Protein AF-A0A2M7GL81-F1 (afdb_monomer_lite)

Structure (mmCIF, N/CA/C/O backbone):
data_AF-A0A2M7GL81-F1
#
_entry.id   AF-A0A2M7GL81-F1
#
loop_
_atom_site.group_PDB
_atom_site.id
_atom_site.type_symbol
_atom_site.label_atom_id
_atom_site.label_alt_id
_atom_site.label_comp_id
_atom_site.label_asym_id
_atom_site.label_entity_id
_atom_site.label_seq_id
_atom_site.pdbx_PDB_ins_code
_atom_site.Cartn_x
_atom_site.Cartn_y
_atom_site.Cartn_z
_atom_site.occupancy
_atom_site.B_iso_or_equiv
_atom_site.auth_seq_id
_atom_site.auth_comp_id
_atom_site.auth_asym_id
_atom_site.auth_atom_id
_atom_site.pdbx_PDB_model_num
ATOM 1 N N . MET A 1 1 ? -17.594 -9.054 18.255 1.00 77.25 1 MET A N 1
ATOM 2 C CA . MET A 1 1 ? -18.111 -9.361 16.899 1.00 77.25 1 MET A CA 1
ATOM 3 C C . MET A 1 1 ? -18.209 -8.121 16.020 1.00 77.25 1 MET A C 1
ATOM 5 O O . MET A 1 1 ? -17.493 -8.084 15.032 1.00 77.25 1 MET A O 1
ATOM 9 N N . ALA A 1 2 ? -18.974 -7.084 16.393 1.00 87.62 2 ALA A N 1
ATOM 10 C CA . ALA A 1 2 ? -19.164 -5.883 15.560 1.00 87.62 2 ALA A CA 1
ATOM 11 C C . ALA A 1 2 ? -17.856 -5.232 15.055 1.00 87.62 2 ALA A C 1
ATOM 13 O O . ALA A 1 2 ? -17.741 -4.951 13.871 1.00 87.62 2 ALA A O 1
ATOM 14 N N . PHE A 1 3 ? -16.841 -5.076 15.915 1.00 89.44 3 PHE A N 1
ATOM 15 C CA . PHE A 1 3 ? -15.524 -4.543 15.526 1.00 89.44 3 PHE A CA 1
ATOM 16 C C . PHE A 1 3 ? -14.874 -5.308 14.359 1.00 89.44 3 PHE A C 1
ATOM 18 O O . PHE A 1 3 ? -14.441 -4.704 13.381 1.00 89.44 3 PHE A O 1
ATOM 25 N N . PHE A 1 4 ? -14.830 -6.639 14.449 1.00 90.50 4 PHE A N 1
ATOM 26 C CA . PHE A 1 4 ? -14.179 -7.472 13.440 1.00 90.50 4 PHE A CA 1
ATOM 27 C C . PHE A 1 4 ? -14.995 -7.526 12.147 1.00 90.50 4 PHE A C 1
ATOM 29 O O . PHE A 1 4 ? -14.434 -7.442 11.060 1.00 90.50 4 PHE A O 1
ATOM 36 N N . THR A 1 5 ? -16.325 -7.578 12.257 1.00 92.88 5 THR A N 1
ATOM 37 C CA . THR A 1 5 ? -17.221 -7.468 11.099 1.00 92.88 5 THR A CA 1
ATOM 38 C C . THR A 1 5 ? -17.004 -6.152 10.350 1.00 92.88 5 THR A C 1
ATOM 40 O O . THR A 1 5 ? -16.918 -6.166 9.125 1.00 92.88 5 THR A O 1
ATOM 43 N N . SER A 1 6 ? -16.839 -5.033 11.062 1.00 93.69 6 SER A N 1
ATOM 44 C CA . SER A 1 6 ? -16.532 -3.741 10.440 1.00 93.69 6 SER A CA 1
ATOM 45 C C . SER A 1 6 ? -15.162 -3.725 9.762 1.00 93.69 6 SER A C 1
ATOM 47 O O . SER A 1 6 ? -15.053 -3.190 8.664 1.00 93.69 6 SER A O 1
ATOM 49 N N . LEU A 1 7 ? -14.132 -4.338 10.362 1.00 94.38 7 LEU A N 1
ATOM 50 C CA . LEU A 1 7 ? -12.821 -4.483 9.713 1.00 94.38 7 LEU A CA 1
ATOM 51 C C . LEU A 1 7 ? -12.921 -5.274 8.403 1.00 94.38 7 LEU A C 1
ATOM 53 O O . LEU A 1 7 ? -12.389 -4.836 7.389 1.00 94.38 7 LEU A O 1
ATOM 57 N N . VAL A 1 8 ? -13.638 -6.401 8.405 1.00 95.94 8 VAL A N 1
ATOM 58 C CA . VAL A 1 8 ? -13.858 -7.208 7.194 1.00 95.94 8 VAL A CA 1
ATOM 59 C C . VAL A 1 8 ? -14.608 -6.416 6.127 1.00 95.94 8 VAL A C 1
ATOM 61 O O . VAL A 1 8 ? -14.204 -6.419 4.969 1.00 95.94 8 VAL A O 1
ATOM 64 N N . LEU A 1 9 ? -15.669 -5.702 6.504 1.00 96.12 9 LEU A N 1
ATOM 65 C CA . LEU A 1 9 ? -16.453 -4.911 5.560 1.00 96.12 9 LEU A CA 1
ATOM 66 C C . LEU A 1 9 ? -15.619 -3.791 4.926 1.00 96.12 9 LEU A C 1
ATOM 68 O O . LEU A 1 9 ? -15.672 -3.602 3.713 1.00 96.12 9 LEU A O 1
ATOM 72 N N . LEU A 1 10 ? -14.809 -3.089 5.719 1.00 95.62 10 LEU A N 1
ATOM 73 C CA . LEU A 1 10 ? -13.895 -2.074 5.200 1.00 95.62 10 LEU A CA 1
ATOM 74 C C . LEU A 1 10 ? -12.829 -2.681 4.274 1.00 95.62 10 LEU A C 1
ATOM 76 O O . LEU A 1 10 ? -12.556 -2.103 3.225 1.00 95.62 10 LEU A O 1
ATOM 80 N N . ALA A 1 11 ? -12.295 -3.863 4.601 1.00 96.12 11 ALA A N 1
ATOM 81 C CA . ALA A 1 11 ? -11.347 -4.571 3.741 1.00 96.12 11 ALA A CA 1
ATOM 82 C C . ALA A 1 11 ? -11.958 -4.942 2.386 1.00 96.12 11 ALA A C 1
ATOM 84 O O . ALA A 1 11 ? -11.320 -4.775 1.351 1.00 96.12 11 ALA A O 1
ATOM 85 N N . VAL A 1 12 ? -13.215 -5.390 2.370 1.00 96.31 12 VAL A N 1
ATOM 86 C CA . VAL A 1 12 ? -13.938 -5.690 1.125 1.00 96.31 12 VAL A CA 1
ATOM 87 C C . VAL A 1 12 ? -14.166 -4.423 0.297 1.00 96.31 12 VAL A C 1
ATOM 89 O O . VAL A 1 12 ? -13.967 -4.445 -0.917 1.00 96.31 12 VAL A O 1
ATOM 92 N N . LEU A 1 13 ? -14.539 -3.308 0.933 1.00 94.31 13 LEU A N 1
ATOM 93 C CA . LEU A 1 13 ? -14.707 -2.028 0.238 1.00 94.31 13 LEU A CA 1
ATOM 94 C C . LEU A 1 13 ? -13.387 -1.518 -0.354 1.00 94.31 13 LEU A C 1
ATOM 96 O O . LEU A 1 13 ? -13.370 -1.028 -1.483 1.00 94.31 13 LEU A O 1
ATOM 100 N N . ASP A 1 14 ? -12.280 -1.656 0.373 1.00 93.31 14 ASP A N 1
ATOM 101 C CA . ASP A 1 14 ? -10.962 -1.259 -0.123 1.00 93.31 14 ASP A CA 1
ATOM 102 C C . ASP A 1 14 ? -10.448 -2.196 -1.229 1.00 93.31 14 ASP A C 1
ATOM 104 O O . ASP A 1 14 ? -9.819 -1.738 -2.183 1.00 93.31 14 ASP A O 1
ATOM 108 N N . ALA A 1 15 ? -10.779 -3.490 -1.167 1.00 93.56 15 ALA A N 1
ATOM 109 C CA . ALA A 1 15 ? -10.490 -4.442 -2.239 1.00 93.56 15 ALA A CA 1
ATOM 110 C C . ALA A 1 15 ? -11.257 -4.078 -3.516 1.00 93.56 15 ALA A C 1
ATOM 112 O O . ALA A 1 15 ? -10.670 -4.044 -4.594 1.00 93.56 15 ALA A O 1
ATOM 113 N N . ALA A 1 16 ? -12.547 -3.740 -3.397 1.00 92.25 16 ALA A N 1
ATOM 114 C CA . ALA A 1 16 ? -13.355 -3.279 -4.523 1.00 92.25 16 ALA A CA 1
ATOM 115 C C . ALA A 1 16 ? -12.776 -1.992 -5.127 1.00 92.25 16 ALA A C 1
ATOM 117 O O . ALA A 1 16 ? -12.557 -1.914 -6.332 1.00 92.25 16 ALA A O 1
ATOM 118 N N . LYS A 1 17 ? -12.439 -1.005 -4.289 1.00 89.00 17 LYS A N 1
ATOM 119 C CA . LYS A 1 17 ? -11.742 0.222 -4.706 1.00 89.00 17 LYS A CA 1
ATOM 120 C C . LYS A 1 17 ? -10.440 -0.085 -5.458 1.00 89.00 17 LYS A C 1
ATOM 122 O O . LYS A 1 17 ? -10.190 0.501 -6.507 1.00 89.00 17 LYS A O 1
ATOM 127 N N . THR A 1 18 ? -9.625 -1.002 -4.941 1.00 88.88 18 THR A N 1
ATOM 128 C CA . THR A 1 18 ? -8.354 -1.413 -5.561 1.00 88.88 18 THR A CA 1
ATOM 129 C C . THR A 1 18 ? -8.583 -2.103 -6.905 1.00 88.88 18 THR A C 1
ATOM 131 O O . THR A 1 18 ? -7.879 -1.810 -7.866 1.00 88.88 18 THR A O 1
ATOM 134 N N . TRP A 1 19 ? -9.613 -2.947 -7.004 1.00 87.69 19 TRP A N 1
ATOM 135 C CA . TRP A 1 19 ? -10.025 -3.597 -8.249 1.00 87.69 19 TRP A CA 1
ATOM 136 C C . TRP A 1 19 ? -10.455 -2.594 -9.330 1.00 87.69 19 TRP A C 1
ATOM 138 O O . TRP A 1 19 ? -10.137 -2.782 -10.497 1.00 87.69 19 TRP A O 1
ATOM 148 N N . TYR A 1 20 ? -11.125 -1.502 -8.949 1.00 86.50 20 TYR A N 1
ATOM 149 C CA . TYR A 1 20 ? -11.518 -0.418 -9.862 1.00 86.50 20 TYR A CA 1
ATOM 150 C C . TYR A 1 20 ? -10.384 0.566 -10.202 1.00 86.50 20 TYR A C 1
ATOM 152 O O . TYR A 1 20 ? -10.653 1.646 -10.722 1.00 86.50 20 TYR A O 1
ATOM 160 N N . GLY A 1 21 ? -9.128 0.254 -9.867 1.00 80.44 21 GLY A N 1
ATOM 161 C CA . GLY A 1 21 ? -7.999 1.139 -10.161 1.00 80.44 21 GLY A CA 1
ATOM 162 C C . GLY A 1 21 ? -7.964 2.410 -9.300 1.00 80.44 21 GLY A C 1
ATOM 163 O O . GLY A 1 21 ? -7.170 3.312 -9.549 1.00 80.44 21 GLY A O 1
ATOM 164 N N . LEU A 1 22 ? -8.758 2.489 -8.230 1.00 82.56 22 LEU A N 1
ATOM 165 C CA . LEU A 1 22 ? -8.811 3.645 -7.326 1.00 82.56 22 LEU A CA 1
ATOM 166 C C . LEU A 1 22 ? -7.821 3.521 -6.153 1.00 82.56 22 LEU A C 1
ATOM 168 O O . LEU A 1 22 ? -8.047 4.044 -5.059 1.00 82.56 22 LEU A O 1
ATOM 172 N N . SER A 1 23 ? -6.722 2.787 -6.338 1.00 80.44 23 SER A N 1
ATOM 173 C CA . SER A 1 23 ? -5.638 2.728 -5.355 1.00 80.44 23 SER A CA 1
ATOM 174 C C . SER A 1 23 ? -4.744 3.974 -5.434 1.00 80.44 23 SER A C 1
ATOM 176 O O . SER A 1 23 ? -4.842 4.772 -6.365 1.00 80.44 23 SER A O 1
ATOM 178 N N . LEU A 1 24 ? -3.845 4.139 -4.459 1.00 71.50 24 LEU A N 1
ATOM 179 C CA . LEU A 1 24 ? -2.880 5.246 -4.449 1.00 71.50 24 LEU A CA 1
ATOM 180 C C . LEU A 1 24 ? -1.858 5.190 -5.600 1.00 71.50 24 LEU A C 1
ATOM 182 O O . LEU A 1 24 ? -1.238 6.206 -5.886 1.00 71.50 24 LEU A O 1
ATOM 186 N N . VAL A 1 25 ? -1.665 4.026 -6.231 1.00 70.25 25 VAL A N 1
ATOM 187 C CA . VAL A 1 25 ? -0.614 3.798 -7.248 1.00 70.25 25 VAL A CA 1
ATOM 188 C C . VAL A 1 25 ? -1.201 3.605 -8.639 1.00 70.25 25 VAL A C 1
ATOM 190 O O . VAL A 1 25 ? -0.557 3.914 -9.631 1.00 70.25 25 VAL A O 1
ATOM 193 N N . SER A 1 26 ? -2.436 3.118 -8.725 1.00 62.69 26 SER A N 1
ATOM 194 C CA . SER A 1 26 ? -3.067 2.705 -9.979 1.00 62.69 26 SER A CA 1
ATOM 195 C C . SER A 1 26 ? -3.910 3.795 -10.635 1.00 62.69 26 SER A C 1
ATOM 197 O O . SER A 1 26 ? -4.887 3.449 -11.286 1.00 62.69 26 SER A O 1
ATOM 199 N N . SER A 1 27 ? -3.630 5.089 -10.433 1.00 58.22 27 SER A N 1
ATOM 200 C CA . SER A 1 27 ? -4.523 6.147 -10.927 1.00 58.22 27 SER A CA 1
ATOM 201 C C . SER A 1 27 ? -4.513 6.232 -12.461 1.00 58.22 27 SER A C 1
ATOM 203 O O . SER A 1 27 ? -3.847 7.089 -13.037 1.00 58.22 27 SER A O 1
ATOM 205 N N . GLU A 1 28 ? -5.306 5.381 -13.112 1.00 53.91 28 GLU A N 1
ATOM 206 C CA . GLU A 1 28 ? -5.521 5.305 -14.564 1.00 53.91 28 GLU A CA 1
ATOM 207 C C . GLU A 1 28 ? -6.120 6.593 -15.168 1.00 53.91 28 GLU A C 1
ATOM 209 O O . GLU A 1 28 ? -6.312 6.676 -16.374 1.00 53.91 28 GLU A O 1
ATOM 214 N N . GLY A 1 29 ? -6.413 7.625 -14.367 1.00 49.59 29 GLY A N 1
ATOM 215 C CA . GLY A 1 29 ? -7.146 8.810 -14.823 1.00 49.59 29 GLY A CA 1
ATOM 216 C C . GLY A 1 29 ? -6.379 10.132 -14.878 1.00 49.59 29 GLY A C 1
ATOM 217 O O . GLY A 1 29 ? -6.881 11.066 -15.495 1.00 49.59 29 GLY A O 1
ATOM 218 N N . GLY A 1 30 ? -5.210 10.261 -14.238 1.00 53.09 30 GLY A N 1
ATOM 219 C CA . GLY A 1 30 ? -4.557 11.567 -14.050 1.00 53.09 30 GLY A CA 1
ATOM 220 C C . GLY A 1 30 ? -5.421 12.6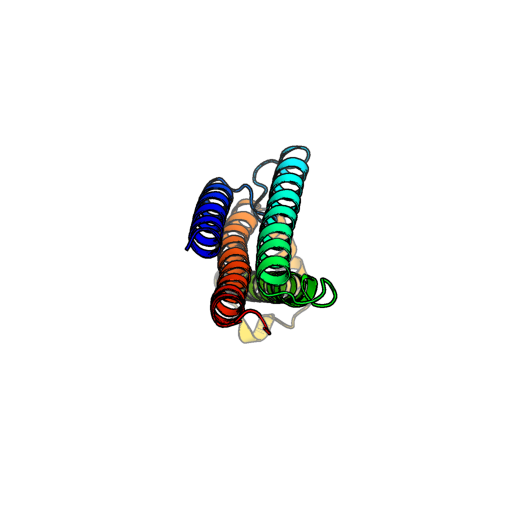04 -13.293 1.00 53.09 30 GLY A C 1
ATOM 221 O O . GLY A 1 30 ? -6.644 12.506 -13.191 1.00 53.09 30 GLY A O 1
ATOM 222 N N . GLY A 1 31 ? -4.785 13.615 -12.692 1.00 62.62 31 GLY A N 1
ATOM 223 C CA . GLY A 1 31 ? -5.470 14.763 -12.072 1.00 62.62 31 GLY A CA 1
ATOM 224 C C . GLY A 1 31 ? -6.553 14.412 -11.033 1.00 62.62 31 GLY A C 1
ATOM 225 O O . GLY A 1 31 ? -6.249 14.020 -9.906 1.00 62.62 31 GLY A O 1
ATOM 226 N N . SER A 1 32 ? -7.830 14.585 -11.401 1.00 61.72 32 SER A N 1
ATOM 227 C CA . SER A 1 32 ? -9.008 14.471 -10.519 1.00 61.72 32 SER A CA 1
ATOM 228 C C . SER A 1 32 ? -9.190 13.088 -9.887 1.00 61.72 32 SER A C 1
ATOM 230 O O . SER A 1 32 ? -9.568 12.999 -8.717 1.00 61.72 32 SER A O 1
ATOM 232 N N . PHE A 1 33 ? -8.866 12.013 -10.609 1.00 67.12 33 PHE A N 1
ATOM 233 C CA . PHE A 1 33 ? -8.961 10.648 -10.081 1.00 67.12 33 PHE A CA 1
ATOM 234 C C . PHE A 1 33 ? -7.935 10.373 -8.978 1.00 67.12 33 PHE A C 1
ATOM 236 O O . PHE A 1 33 ? -8.244 9.663 -8.023 1.00 67.12 33 PHE A O 1
ATOM 243 N N . GLY A 1 34 ? -6.756 11.002 -9.038 1.00 73.00 34 GLY A N 1
ATOM 244 C CA . GLY A 1 34 ? -5.748 10.901 -7.980 1.00 73.00 34 GLY A CA 1
ATOM 245 C C . GLY A 1 34 ? -6.242 11.473 -6.647 1.00 73.00 34 GLY A C 1
ATOM 246 O O . GLY A 1 34 ? -6.058 10.856 -5.596 1.00 73.00 34 GLY A O 1
ATOM 247 N N . TYR A 1 35 ? -6.950 12.609 -6.683 1.00 77.88 35 TYR A N 1
ATOM 248 C CA . TYR A 1 35 ? -7.542 13.206 -5.481 1.00 77.88 35 TYR A CA 1
ATOM 249 C C . TYR A 1 35 ? -8.667 12.351 -4.892 1.00 77.88 35 TYR A C 1
ATOM 251 O O . TYR A 1 35 ? -8.775 12.251 -3.670 1.00 77.88 35 TYR A O 1
ATOM 259 N N . ILE A 1 36 ? -9.474 11.700 -5.738 1.00 83.50 36 ILE A N 1
ATOM 260 C CA . ILE A 1 36 ? -10.521 10.774 -5.285 1.00 83.50 36 ILE A CA 1
ATOM 261 C C . ILE A 1 36 ? -9.889 9.555 -4.604 1.00 83.50 36 ILE A C 1
ATOM 263 O O . ILE A 1 36 ? -10.267 9.231 -3.478 1.00 83.50 36 ILE A O 1
ATOM 267 N N . SER A 1 37 ? -8.892 8.919 -5.227 1.00 83.00 37 SER A N 1
ATOM 268 C CA . SER A 1 37 ? -8.179 7.774 -4.642 1.00 83.00 37 SER A CA 1
ATOM 269 C C . SER A 1 37 ? -7.537 8.122 -3.298 1.00 83.00 37 SER A C 1
ATOM 271 O O . SER A 1 37 ? -7.677 7.369 -2.330 1.00 83.00 37 SER A O 1
ATOM 273 N N . MET A 1 38 ? -6.892 9.291 -3.207 1.00 84.62 38 MET A N 1
ATOM 274 C CA . MET A 1 38 ? -6.312 9.796 -1.961 1.00 84.62 38 MET A CA 1
ATOM 275 C C . MET A 1 38 ? -7.387 10.055 -0.900 1.00 84.62 38 MET A C 1
ATOM 277 O O . MET A 1 38 ? -7.241 9.627 0.242 1.00 84.62 38 MET A O 1
ATOM 281 N N . GLY A 1 39 ? -8.493 10.707 -1.269 1.00 88.31 39 GLY A N 1
ATOM 282 C CA . GLY A 1 39 ? -9.608 10.970 -0.360 1.00 88.31 39 GLY A CA 1
ATOM 283 C C . GLY A 1 39 ? -10.218 9.684 0.198 1.00 88.31 39 GLY A C 1
ATOM 284 O O . GLY A 1 39 ? -10.402 9.564 1.409 1.00 88.31 39 GLY A O 1
ATOM 285 N N . LEU A 1 40 ? -10.461 8.687 -0.658 1.00 88.56 40 LEU A N 1
ATOM 286 C CA . LEU A 1 40 ? -10.966 7.378 -0.240 1.00 88.56 40 LEU A CA 1
ATOM 287 C C . LEU A 1 40 ? -9.976 6.640 0.668 1.00 88.56 40 LEU A C 1
ATOM 289 O O . LEU A 1 40 ? -10.392 6.004 1.634 1.00 88.56 40 LEU A O 1
ATOM 293 N N . PHE A 1 41 ? -8.674 6.738 0.391 1.00 89.19 41 PHE A N 1
ATOM 294 C CA . PHE A 1 41 ? -7.642 6.168 1.253 1.00 89.19 41 PHE A CA 1
ATOM 295 C C . PHE A 1 41 ? -7.613 6.836 2.633 1.00 89.19 41 PHE A C 1
ATOM 297 O O . PHE A 1 41 ? -7.636 6.146 3.650 1.00 89.19 41 PHE A O 1
ATOM 304 N N . VAL A 1 42 ? -7.637 8.170 2.693 1.00 91.62 42 VAL A N 1
ATOM 305 C CA . VAL A 1 42 ? -7.691 8.913 3.961 1.00 91.62 42 VAL A CA 1
ATOM 306 C C . VAL A 1 42 ? -8.944 8.540 4.752 1.00 91.62 42 VAL A C 1
ATOM 308 O O . VAL A 1 42 ? -8.851 8.264 5.947 1.00 91.62 42 VAL A O 1
ATOM 311 N N . LEU A 1 43 ? -10.105 8.459 4.095 1.00 92.88 43 LEU A N 1
ATOM 312 C CA . LEU A 1 43 ? -11.343 8.007 4.731 1.00 92.88 43 LEU A CA 1
ATOM 313 C C . LEU A 1 43 ? -11.205 6.588 5.292 1.00 92.88 43 LEU A C 1
ATOM 315 O O . LEU A 1 43 ? -11.598 6.352 6.433 1.00 92.88 43 LEU A O 1
ATOM 319 N N . MET A 1 44 ? -10.602 5.664 4.539 1.00 93.31 44 MET A N 1
ATOM 320 C CA . MET A 1 44 ? -10.348 4.296 4.998 1.00 93.31 44 MET A CA 1
ATOM 321 C C . MET A 1 44 ? -9.500 4.279 6.275 1.00 93.31 44 MET A C 1
ATOM 323 O O . MET A 1 44 ? -9.873 3.656 7.270 1.00 93.31 44 MET A O 1
ATOM 327 N N . VAL A 1 45 ? -8.396 5.027 6.280 1.00 93.44 45 VAL A N 1
ATOM 328 C CA . VAL A 1 45 ? -7.499 5.155 7.436 1.00 93.44 45 VAL A CA 1
ATOM 329 C C . VAL A 1 45 ? -8.230 5.744 8.643 1.00 93.44 45 VAL A C 1
ATOM 331 O O . VAL A 1 45 ? -8.058 5.257 9.764 1.00 93.44 45 VAL A O 1
ATOM 334 N N . LEU A 1 46 ? -9.083 6.752 8.437 1.00 94.25 46 LEU A N 1
ATOM 335 C CA . LEU A 1 46 ? -9.899 7.344 9.500 1.00 94.25 46 LEU A CA 1
ATOM 336 C C . LEU A 1 46 ? -10.900 6.338 10.079 1.00 94.25 46 LEU A C 1
ATOM 338 O O . LEU A 1 46 ? -10.993 6.209 11.299 1.00 94.25 46 LEU A O 1
ATOM 342 N N . PHE A 1 47 ? -11.611 5.583 9.237 1.00 94.75 47 PHE A N 1
ATOM 343 C CA . PHE A 1 47 ? -12.557 4.569 9.709 1.00 94.75 47 PHE A CA 1
ATOM 344 C C . PHE A 1 47 ? -11.862 3.456 10.495 1.00 94.75 47 PHE A C 1
ATOM 346 O O . PHE A 1 47 ? -12.314 3.109 11.587 1.00 94.75 47 PHE A O 1
ATOM 353 N N . VAL A 1 48 ? -10.733 2.945 9.999 1.00 94.19 48 VAL A N 1
ATOM 354 C CA . VAL A 1 48 ? -9.920 1.955 10.720 1.00 94.19 48 VAL A CA 1
ATOM 355 C C . VAL A 1 48 ? -9.435 2.522 12.059 1.00 94.19 48 VAL A C 1
ATOM 357 O O . VAL A 1 48 ? -9.555 1.859 13.090 1.00 94.19 48 VAL A O 1
ATOM 360 N N . SER A 1 49 ? -8.981 3.778 12.079 1.00 93.19 49 SER A N 1
ATOM 361 C CA . SER A 1 49 ? -8.584 4.469 13.312 1.00 93.19 49 SER A CA 1
ATOM 362 C C . SER A 1 49 ? -9.728 4.529 14.324 1.00 93.19 49 SER A C 1
ATOM 364 O O . SER A 1 49 ? -9.539 4.174 15.488 1.00 93.19 49 SER A O 1
ATOM 366 N N . PHE A 1 50 ? -10.933 4.914 13.893 1.00 93.00 50 PHE A N 1
ATOM 367 C CA . PHE A 1 50 ? -12.105 4.956 14.768 1.00 93.00 50 PHE A CA 1
ATOM 368 C C . PHE A 1 50 ? -12.501 3.579 15.294 1.00 93.00 50 PHE A C 1
ATOM 370 O O . PHE A 1 50 ? -12.884 3.473 16.460 1.00 93.00 50 PHE A O 1
ATOM 377 N N . LEU A 1 51 ? -12.365 2.515 14.498 1.00 92.50 51 LEU A N 1
ATOM 378 C CA . LEU A 1 51 ? -12.602 1.154 14.980 1.00 92.50 51 LEU A CA 1
ATOM 379 C C . LEU A 1 51 ? -11.646 0.787 16.121 1.00 92.50 51 LEU A C 1
ATOM 381 O O . LEU A 1 51 ? -12.102 0.299 17.158 1.00 92.50 51 LEU A O 1
ATOM 385 N N . PHE A 1 52 ? -10.347 1.063 15.975 1.00 92.31 52 PHE A N 1
ATOM 386 C CA . PHE A 1 52 ? -9.367 0.799 17.033 1.00 92.31 52 PHE A CA 1
ATOM 387 C C . PHE A 1 52 ? -9.584 1.678 18.273 1.00 92.31 52 PHE A C 1
ATOM 389 O O . PHE A 1 52 ? -9.498 1.174 19.395 1.00 92.31 52 PHE A O 1
ATOM 396 N N . ILE A 1 53 ? -9.929 2.960 18.100 1.00 91.31 53 ILE A N 1
ATOM 397 C CA . ILE A 1 53 ? -10.280 3.857 19.216 1.00 91.31 53 ILE A CA 1
ATOM 398 C C . ILE A 1 53 ? -11.482 3.308 19.986 1.00 91.31 53 ILE A C 1
ATOM 400 O O . ILE A 1 53 ? -11.423 3.179 21.209 1.00 91.31 53 ILE A O 1
ATOM 404 N N . ASN A 1 54 ? -12.562 2.970 19.279 1.00 90.38 54 ASN A N 1
ATOM 405 C CA . ASN A 1 54 ? -13.790 2.482 19.898 1.00 90.38 54 ASN A CA 1
ATOM 406 C C . ASN A 1 54 ? -13.544 1.173 20.647 1.00 90.38 54 ASN A C 1
ATOM 408 O O . ASN A 1 54 ? -14.005 1.018 21.776 1.00 90.38 54 ASN A O 1
ATOM 412 N N . ARG A 1 55 ? -12.753 0.264 20.067 1.00 89.81 55 ARG A N 1
ATOM 413 C CA . ARG A 1 55 ? -12.407 -1.001 20.716 1.00 89.81 55 ARG A CA 1
ATOM 414 C C . ARG A 1 55 ? -11.570 -0.809 21.983 1.00 89.81 55 ARG A C 1
ATOM 416 O O . ARG A 1 55 ? -11.819 -1.507 22.965 1.00 89.81 55 ARG A O 1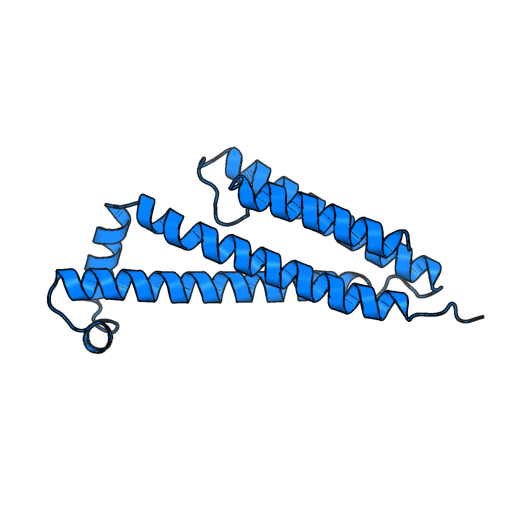
ATOM 423 N N . ARG A 1 56 ? -10.611 0.124 21.978 1.00 88.50 56 ARG A N 1
ATOM 424 C CA . ARG A 1 56 ? -9.815 0.479 23.169 1.00 88.50 56 ARG A CA 1
ATOM 425 C C . ARG A 1 56 ? -10.663 1.094 24.266 1.00 88.50 56 ARG A C 1
ATOM 427 O O . ARG A 1 56 ? -10.545 0.698 25.418 1.00 88.50 56 ARG A O 1
ATOM 434 N N . ARG A 1 57 ? -11.541 2.027 23.895 1.00 87.44 57 ARG A N 1
ATOM 435 C CA . ARG A 1 57 ? -12.468 2.659 24.835 1.00 87.44 57 ARG A CA 1
ATOM 436 C C . ARG A 1 57 ? -13.378 1.625 25.500 1.00 87.44 57 ARG A C 1
ATOM 438 O O . ARG A 1 57 ? -13.619 1.723 26.696 1.00 87.44 57 ARG A O 1
ATOM 445 N N . ASP A 1 58 ? -13.843 0.637 24.742 1.00 87.19 58 ASP A N 1
ATOM 446 C CA . ASP A 1 58 ? -14.644 -0.477 25.261 1.00 87.19 58 ASP A CA 1
ATOM 447 C C . ASP A 1 58 ? -13.848 -1.382 26.223 1.00 87.19 58 ASP A C 1
ATOM 449 O O . ASP A 1 58 ? -14.382 -1.860 27.220 1.00 87.19 58 ASP A O 1
ATOM 453 N N . ALA A 1 59 ? -12.540 -1.544 25.990 1.00 85.50 59 ALA A N 1
ATOM 454 C CA . ALA A 1 59 ? -11.629 -2.227 26.916 1.00 85.50 59 ALA A CA 1
ATOM 455 C C . ALA A 1 59 ? -11.281 -1.406 28.176 1.00 85.50 59 ALA A C 1
ATOM 457 O O . ALA A 1 59 ? -10.577 -1.907 29.041 1.00 85.50 59 ALA A O 1
ATOM 458 N N . GLY A 1 60 ? -11.726 -0.150 28.293 1.00 81.81 60 GLY A N 1
ATOM 459 C CA . GLY A 1 60 ? -11.358 0.731 29.410 1.00 81.81 60 GLY A CA 1
ATOM 460 C C . GLY A 1 60 ? -9.945 1.322 29.317 1.00 81.81 60 GLY A C 1
ATOM 461 O O . GLY A 1 60 ? -9.536 2.079 30.195 1.00 81.81 60 GLY A O 1
ATOM 462 N N . GLU A 1 61 ? -9.205 1.051 28.239 1.00 80.62 61 GLU A N 1
ATOM 463 C CA . GLU A 1 61 ? -7.862 1.589 28.055 1.00 80.62 61 GLU A CA 1
ATOM 464 C C . GLU A 1 61 ? -7.873 3.015 27.477 1.00 80.62 61 GLU A C 1
ATOM 466 O O . GLU A 1 61 ? -8.698 3.394 26.640 1.00 80.62 61 GLU A O 1
ATOM 471 N N . GLY A 1 62 ? -6.870 3.812 27.859 1.00 77.56 62 GLY A N 1
ATOM 472 C CA . GLY A 1 62 ? -6.659 5.147 27.303 1.00 77.56 62 GLY A CA 1
ATOM 473 C C . GLY A 1 62 ? -6.394 5.141 25.789 1.00 77.56 62 GLY A C 1
ATOM 474 O O . GLY A 1 62 ? -5.870 4.182 25.216 1.00 77.56 62 GLY A O 1
ATOM 475 N N . ILE A 1 63 ? -6.693 6.270 25.137 1.00 76.75 63 ILE A N 1
ATOM 476 C CA . ILE A 1 63 ? -6.551 6.456 23.682 1.00 76.75 63 ILE A CA 1
ATOM 477 C C . ILE A 1 63 ? -5.077 6.369 23.230 1.00 76.75 63 ILE A C 1
ATOM 479 O O . ILE A 1 63 ? -4.818 6.005 22.096 1.00 76.75 63 ILE A O 1
ATOM 483 N N . LYS A 1 64 ? -4.089 6.597 24.106 1.00 70.81 64 LYS A N 1
ATOM 484 C CA . LYS A 1 64 ? -2.668 6.857 23.769 1.00 70.81 64 LYS A CA 1
ATOM 485 C C . LYS A 1 64 ? -1.916 5.817 22.899 1.00 70.81 64 LYS A C 1
ATOM 487 O O . LYS A 1 64 ? -0.804 6.114 22.487 1.00 70.81 64 LYS A O 1
ATOM 492 N N . MET A 1 65 ? -2.491 4.658 22.560 1.00 74.88 65 MET A N 1
ATOM 493 C CA . MET A 1 65 ? -1.881 3.648 21.673 1.00 74.88 65 MET A CA 1
ATOM 494 C C . MET A 1 65 ? -2.744 3.230 20.463 1.00 74.88 65 MET A C 1
ATOM 496 O O . MET A 1 65 ? -2.403 2.273 19.773 1.00 74.88 65 MET A O 1
ATOM 500 N N . PHE A 1 66 ? -3.839 3.937 20.150 1.00 79.06 66 PHE A N 1
ATOM 501 C CA . PHE A 1 66 ? -4.680 3.582 18.990 1.00 79.06 66 PHE A CA 1
ATOM 502 C C . PHE A 1 66 ? -3.983 3.792 17.638 1.00 79.06 66 PHE A C 1
ATOM 504 O O . PHE A 1 66 ? -4.319 3.122 16.667 1.00 79.06 66 PHE A O 1
ATOM 511 N N . LEU A 1 67 ? -3.033 4.732 17.567 1.00 84.06 67 LEU A N 1
ATOM 512 C CA . LEU A 1 67 ? -2.348 5.079 16.321 1.00 84.06 67 LEU A CA 1
ATOM 513 C C . LEU A 1 67 ? -1.310 4.041 15.912 1.00 84.06 67 LEU A C 1
ATOM 515 O O . LEU A 1 67 ? -1.021 3.927 14.728 1.00 84.06 67 LEU A O 1
ATOM 519 N N . LEU A 1 68 ? -0.765 3.277 16.860 1.00 89.06 68 LEU A N 1
ATOM 520 C CA . LEU A 1 68 ? 0.270 2.285 16.581 1.00 89.06 68 LEU A CA 1
ATOM 521 C C . LEU A 1 68 ? -0.141 1.268 15.496 1.00 89.06 68 LEU A C 1
ATOM 523 O O . LEU A 1 68 ? 0.599 1.157 14.518 1.00 89.06 68 LEU A O 1
ATOM 527 N N . PRO A 1 69 ? -1.294 0.568 15.592 1.00 90.62 69 PRO A N 1
ATOM 528 C CA . PRO A 1 69 ? -1.713 -0.371 14.550 1.00 90.62 69 PRO A CA 1
ATOM 529 C C . PRO A 1 69 ? -1.888 0.303 13.187 1.00 90.62 69 PRO A C 1
ATOM 531 O O . PRO A 1 69 ? -1.531 -0.276 12.166 1.00 90.62 69 PRO A O 1
ATOM 534 N N . VAL A 1 70 ? -2.392 1.539 13.168 1.00 93.12 70 VAL A N 1
ATOM 535 C CA . VAL A 1 70 ? -2.638 2.289 11.932 1.00 93.12 70 VAL A CA 1
ATOM 536 C C . VAL A 1 70 ? -1.324 2.715 11.283 1.00 93.12 70 VAL A C 1
ATOM 538 O O . VAL A 1 70 ? -1.122 2.472 10.098 1.00 93.12 70 VAL A O 1
ATOM 541 N N . ILE A 1 71 ? -0.399 3.292 12.053 1.00 94.44 71 ILE A N 1
ATOM 542 C CA . ILE A 1 71 ? 0.922 3.705 11.566 1.00 94.44 71 ILE A CA 1
ATOM 543 C C . ILE A 1 71 ? 1.690 2.494 11.032 1.00 94.44 71 ILE A C 1
ATOM 545 O O . ILE A 1 71 ? 2.242 2.561 9.938 1.00 94.44 71 ILE A O 1
ATOM 549 N N . LEU A 1 72 ? 1.696 1.374 11.760 1.00 96.06 72 LEU A N 1
ATOM 550 C CA . LEU A 1 72 ? 2.380 0.162 11.307 1.00 96.06 72 LEU A CA 1
ATOM 551 C C . LEU A 1 72 ? 1.747 -0.417 10.040 1.00 96.06 72 LEU A C 1
ATOM 553 O O . LEU A 1 72 ? 2.478 -0.805 9.133 1.00 96.06 72 LEU A O 1
ATOM 557 N N . ALA A 1 73 ? 0.415 -0.423 9.935 1.00 96.12 73 ALA A N 1
ATOM 558 C CA . ALA A 1 73 ? -0.269 -0.866 8.724 1.00 96.12 73 ALA A CA 1
ATOM 559 C C . ALA A 1 73 ? 0.086 0.011 7.513 1.00 96.12 73 ALA A C 1
ATOM 561 O O . ALA A 1 73 ? 0.340 -0.515 6.432 1.00 96.12 73 ALA A O 1
ATOM 562 N N . LEU A 1 74 ? 0.170 1.333 7.696 1.00 95.56 74 LEU A N 1
ATOM 563 C CA . LEU A 1 74 ? 0.595 2.270 6.651 1.00 95.56 74 LEU A CA 1
ATOM 564 C C . LEU A 1 74 ? 2.045 2.035 6.218 1.00 95.56 74 LEU A C 1
ATOM 566 O O . LEU A 1 74 ? 2.330 1.988 5.022 1.00 95.56 74 LEU A O 1
ATOM 570 N N . VAL A 1 75 ? 2.956 1.856 7.177 1.00 96.94 75 VAL A N 1
ATOM 571 C CA . VAL A 1 75 ? 4.374 1.596 6.891 1.00 96.94 75 VAL A CA 1
ATOM 572 C C . VAL A 1 75 ? 4.541 0.275 6.142 1.00 96.94 75 VAL A C 1
ATOM 574 O O . VAL A 1 75 ? 5.196 0.244 5.102 1.00 96.94 75 VAL A O 1
ATOM 577 N N . ILE A 1 76 ? 3.916 -0.805 6.618 1.00 97.50 76 ILE A N 1
ATOM 578 C CA . ILE A 1 76 ? 3.999 -2.125 5.976 1.00 97.50 76 ILE 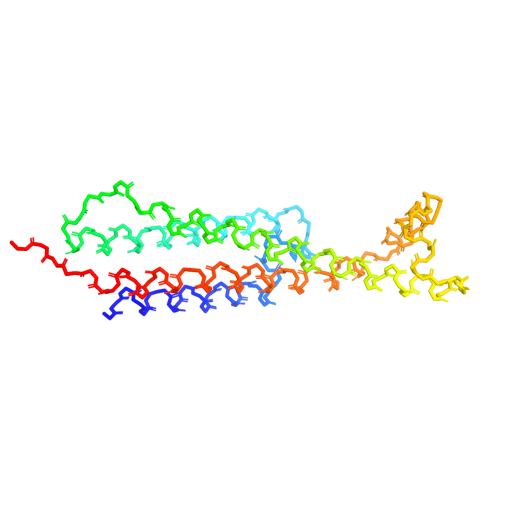A CA 1
ATOM 579 C C . ILE A 1 76 ? 3.368 -2.092 4.581 1.00 97.50 76 ILE A C 1
ATOM 581 O O .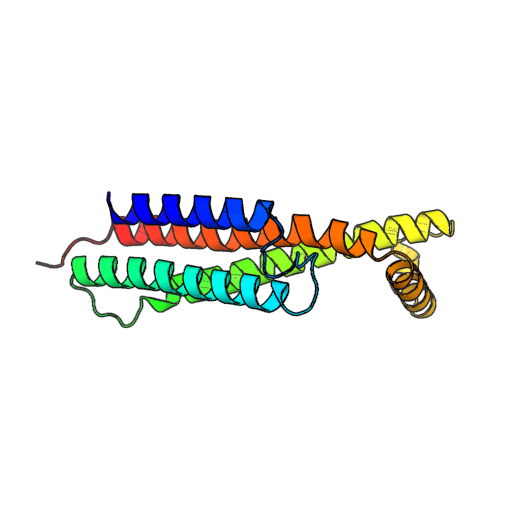 ILE A 1 76 ? 3.944 -2.646 3.648 1.00 97.50 76 ILE A O 1
ATOM 585 N N . SER A 1 77 ? 2.242 -1.393 4.413 1.00 95.25 77 SER A N 1
ATOM 586 C CA . SER A 1 77 ? 1.643 -1.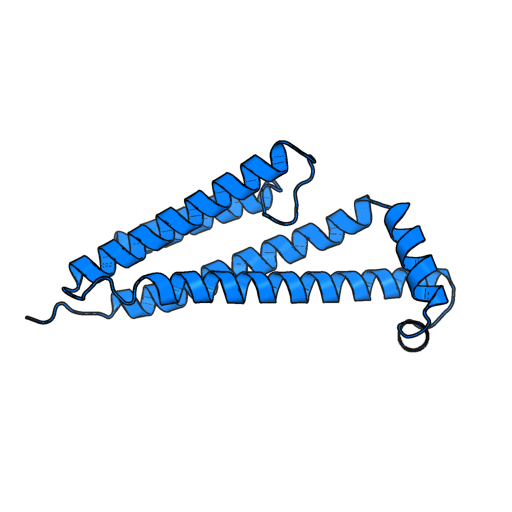146 3.098 1.00 95.25 77 SER A CA 1
ATOM 587 C C . SER A 1 77 ? 2.635 -0.469 2.153 1.00 95.25 77 SER A C 1
ATOM 589 O O . SER A 1 77 ? 2.860 -0.963 1.053 1.00 95.25 77 SER A O 1
ATOM 591 N N . GLY A 1 78 ? 3.267 0.628 2.582 1.00 93.75 78 GLY A N 1
ATOM 592 C CA . GLY A 1 78 ? 4.238 1.359 1.764 1.00 93.75 78 GLY A CA 1
ATOM 593 C C . GLY A 1 78 ? 5.451 0.512 1.373 1.00 93.75 78 GLY A C 1
ATOM 594 O O . GLY A 1 78 ? 5.866 0.529 0.216 1.00 93.75 78 GLY A O 1
ATOM 595 N N . ILE A 1 79 ? 5.977 -0.288 2.306 1.00 96.50 79 ILE A N 1
ATOM 596 C CA . ILE A 1 79 ? 7.074 -1.227 2.032 1.00 96.50 79 ILE A CA 1
ATOM 597 C C . ILE A 1 79 ? 6.634 -2.284 1.012 1.00 96.50 79 ILE A C 1
ATOM 599 O O . ILE A 1 79 ? 7.340 -2.514 0.033 1.00 96.50 79 ILE A O 1
ATOM 603 N N . ALA A 1 80 ? 5.463 -2.899 1.193 1.00 95.81 80 ALA A N 1
ATOM 604 C CA . ALA A 1 80 ? 4.955 -3.928 0.285 1.00 95.81 80 ALA A CA 1
ATOM 605 C C . ALA A 1 80 ? 4.733 -3.393 -1.141 1.00 95.81 80 ALA A C 1
ATOM 607 O O . ALA A 1 80 ? 5.033 -4.081 -2.121 1.00 95.81 80 ALA A O 1
ATOM 608 N N . MET A 1 81 ? 4.252 -2.153 -1.263 1.00 93.56 81 MET A N 1
ATOM 609 C CA . MET A 1 81 ? 4.124 -1.454 -2.546 1.00 93.56 81 MET A CA 1
ATOM 610 C C . MET A 1 81 ? 5.497 -1.221 -3.178 1.00 93.56 81 MET A C 1
ATOM 612 O O . MET A 1 81 ? 5.709 -1.582 -4.332 1.00 93.56 81 MET A O 1
ATOM 616 N N . GLY A 1 82 ? 6.447 -0.669 -2.415 1.00 92.81 82 GLY A N 1
ATOM 617 C CA . GLY A 1 82 ? 7.799 -0.376 -2.895 1.00 92.81 82 GLY A CA 1
ATOM 618 C C . GLY A 1 82 ? 8.563 -1.622 -3.346 1.00 92.81 82 GLY A C 1
ATOM 619 O O . GLY A 1 82 ? 9.231 -1.593 -4.381 1.00 92.81 82 GLY A O 1
ATOM 620 N N . VAL A 1 83 ? 8.409 -2.741 -2.631 1.00 95.31 83 VAL A N 1
ATOM 621 C CA . VAL A 1 83 ? 8.989 -4.034 -3.022 1.00 95.31 83 VAL A CA 1
ATOM 622 C C . VAL A 1 83 ? 8.405 -4.504 -4.352 1.00 95.31 83 VAL A C 1
ATOM 624 O O . VAL A 1 83 ? 9.168 -4.838 -5.254 1.00 95.31 83 VAL A O 1
ATOM 627 N N . MET A 1 84 ? 7.079 -4.483 -4.524 1.00 94.31 84 MET A N 1
ATOM 628 C CA . MET A 1 84 ? 6.470 -4.929 -5.784 1.00 94.31 84 MET A CA 1
ATOM 629 C C . MET A 1 84 ? 6.763 -4.006 -6.964 1.00 94.31 84 MET A C 1
ATOM 631 O O . MET A 1 84 ? 6.964 -4.504 -8.068 1.00 94.31 84 MET A O 1
ATOM 635 N N . LEU A 1 85 ? 6.848 -2.689 -6.751 1.00 91.94 85 LEU A N 1
ATOM 636 C CA . LEU A 1 85 ? 7.305 -1.759 -7.789 1.00 91.94 85 LEU A CA 1
ATOM 637 C C . LEU A 1 85 ? 8.747 -2.060 -8.202 1.00 91.94 85 LEU A C 1
ATOM 639 O O . LEU A 1 85 ? 9.054 -2.096 -9.389 1.00 91.94 85 LEU A O 1
ATOM 643 N N . THR A 1 86 ? 9.622 -2.337 -7.236 1.00 91.56 86 THR A N 1
ATOM 644 C CA . THR A 1 86 ? 11.012 -2.717 -7.515 1.00 91.56 86 THR A CA 1
ATOM 645 C C . THR A 1 86 ? 11.080 -4.015 -8.318 1.00 91.56 86 THR A C 1
ATOM 647 O O . THR A 1 86 ? 11.730 -4.058 -9.358 1.00 91.56 86 THR A O 1
ATOM 650 N N . VAL A 1 87 ? 10.367 -5.058 -7.884 1.00 93.31 87 VAL A N 1
ATOM 651 C CA . VAL A 1 87 ? 10.302 -6.347 -8.595 1.00 93.31 87 VAL A CA 1
ATOM 652 C C . VAL A 1 87 ? 9.742 -6.173 -10.010 1.00 93.31 87 VAL A C 1
ATOM 654 O O . VAL A 1 87 ? 10.307 -6.709 -10.959 1.00 93.31 87 VAL A O 1
ATOM 657 N N . GLY A 1 88 ? 8.670 -5.392 -10.170 1.00 92.19 88 GLY A N 1
ATOM 658 C CA . GLY A 1 88 ? 8.094 -5.078 -11.477 1.00 92.19 88 GLY A CA 1
ATOM 659 C C . GLY A 1 88 ? 9.086 -4.367 -12.398 1.00 92.19 88 GLY A C 1
ATOM 660 O O . GLY A 1 88 ? 9.239 -4.767 -13.547 1.00 92.19 88 GLY A O 1
ATOM 661 N N . SER A 1 89 ? 9.818 -3.382 -11.872 1.00 89.88 89 SER A N 1
ATOM 662 C CA . SER A 1 89 ? 10.864 -2.667 -12.612 1.00 89.88 89 SER A CA 1
ATOM 663 C C . SER A 1 89 ? 11.981 -3.607 -13.079 1.00 89.88 89 SER A C 1
ATOM 665 O O . SER A 1 89 ? 12.346 -3.583 -14.251 1.00 89.88 89 SER A O 1
ATOM 667 N N . PHE A 1 90 ? 12.466 -4.505 -12.212 1.00 90.44 90 PHE A N 1
ATOM 668 C CA . PHE A 1 90 ? 13.471 -5.506 -12.595 1.00 90.44 90 PHE A CA 1
ATOM 669 C C . PHE A 1 90 ? 12.972 -6.468 -13.676 1.00 90.44 90 PHE A C 1
ATOM 671 O O . PHE A 1 90 ? 13.727 -6.797 -14.588 1.00 90.44 90 PHE A O 1
ATOM 678 N N . ASN A 1 91 ? 11.707 -6.890 -13.614 1.00 92.38 91 ASN A N 1
ATOM 679 C CA . ASN A 1 91 ? 11.123 -7.742 -14.651 1.00 92.38 91 ASN A CA 1
ATOM 680 C C . ASN A 1 91 ? 11.074 -7.026 -16.009 1.00 92.38 91 ASN A C 1
ATOM 682 O O . ASN A 1 91 ? 11.470 -7.604 -17.018 1.00 92.38 91 ASN A O 1
ATOM 686 N N . LEU A 1 92 ? 10.637 -5.763 -16.039 1.00 92.44 92 LEU A N 1
ATOM 687 C CA . LEU A 1 92 ? 10.604 -4.966 -17.271 1.00 92.44 92 LEU A CA 1
ATOM 688 C C . LEU A 1 92 ? 12.008 -4.680 -17.810 1.00 92.44 92 LEU A C 1
ATOM 690 O O . LEU A 1 92 ? 12.233 -4.745 -19.016 1.00 92.44 92 LEU A O 1
ATOM 694 N N . MET A 1 93 ? 12.964 -4.424 -16.919 1.00 92.44 93 MET A N 1
ATOM 695 C CA . MET A 1 93 ? 14.370 -4.273 -17.279 1.00 92.44 93 MET A CA 1
ATOM 696 C C . MET A 1 93 ? 14.930 -5.555 -17.909 1.00 92.44 93 MET A C 1
ATOM 698 O O . MET A 1 93 ? 15.707 -5.473 -18.856 1.00 92.44 93 MET A O 1
ATOM 702 N N . GLY A 1 94 ? 14.512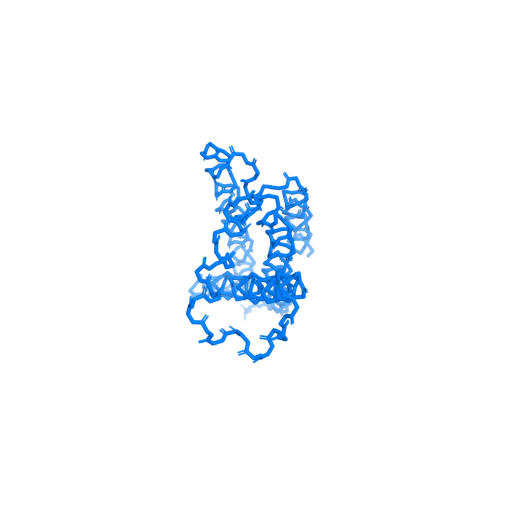 -6.727 -17.420 1.00 92.69 94 GLY A N 1
ATOM 703 C CA . GLY A 1 94 ? 14.837 -8.024 -18.013 1.00 92.69 94 GLY A CA 1
ATOM 704 C C . GLY A 1 94 ? 14.311 -8.166 -19.438 1.00 92.69 94 GLY A C 1
ATOM 705 O O . GLY A 1 94 ? 15.082 -8.488 -20.335 1.00 92.69 94 GLY A O 1
ATOM 706 N N . ILE A 1 95 ? 13.038 -7.828 -19.661 1.00 92.69 95 ILE A N 1
ATOM 707 C CA . ILE A 1 95 ? 12.419 -7.847 -20.997 1.00 92.69 95 ILE A CA 1
ATOM 708 C C . ILE A 1 95 ? 13.175 -6.921 -21.957 1.00 92.69 95 ILE A C 1
ATOM 710 O O . ILE A 1 95 ? 13.553 -7.333 -23.050 1.00 92.69 95 ILE A O 1
ATOM 714 N N . TYR A 1 96 ? 13.455 -5.685 -21.540 1.00 94.00 96 TYR A N 1
ATOM 715 C CA . TYR A 1 96 ? 14.199 -4.744 -22.374 1.00 94.00 96 TYR A CA 1
ATOM 716 C C . TYR A 1 96 ? 15.637 -5.217 -22.649 1.00 94.00 96 TYR A C 1
ATOM 718 O O . TYR A 1 96 ? 16.124 -5.103 -23.772 1.00 94.00 96 TYR A O 1
ATOM 726 N N . ALA A 1 97 ? 16.325 -5.785 -21.653 1.00 93.38 97 ALA A N 1
ATOM 727 C CA . ALA A 1 97 ? 17.664 -6.341 -21.841 1.00 93.38 97 ALA A CA 1
ATOM 728 C C . ALA A 1 97 ? 17.659 -7.471 -22.884 1.00 93.38 97 ALA A C 1
ATOM 730 O O . ALA A 1 97 ? 18.502 -7.469 -23.785 1.00 93.38 97 ALA A O 1
ATOM 731 N N . GLU A 1 98 ? 16.671 -8.367 -22.818 1.00 92.94 98 GLU A N 1
ATOM 732 C CA . GLU A 1 98 ? 16.464 -9.434 -23.800 1.00 92.94 98 GLU A CA 1
ATOM 733 C C . GLU A 1 98 ? 16.196 -8.881 -25.210 1.00 92.94 98 GLU A C 1
ATOM 735 O O . GLU A 1 98 ? 16.803 -9.363 -26.168 1.00 92.94 98 GLU A O 1
ATOM 740 N N . GLU A 1 99 ? 15.379 -7.828 -25.352 1.00 92.88 99 GLU A N 1
ATOM 741 C CA . GLU A 1 99 ? 15.144 -7.146 -26.641 1.00 92.88 99 GLU A CA 1
ATOM 742 C C . GLU A 1 99 ? 16.437 -6.585 -27.255 1.00 92.88 99 GLU A C 1
ATOM 744 O O . GLU A 1 99 ? 16.600 -6.579 -28.476 1.00 92.88 99 GLU A O 1
ATOM 749 N N . GLN A 1 100 ? 17.373 -6.140 -26.414 1.00 91.12 100 GLN A N 1
ATOM 750 C CA . GLN A 1 100 ? 18.684 -5.636 -26.834 1.00 91.12 100 GLN A CA 1
ATOM 751 C C . GLN A 1 100 ? 19.749 -6.741 -26.963 1.00 91.12 100 GLN A C 1
ATOM 753 O O . GLN A 1 100 ? 20.906 -6.446 -27.269 1.00 91.12 100 GLN A O 1
ATOM 758 N N . GLY A 1 101 ? 19.398 -8.008 -26.712 1.00 91.06 101 GLY A N 1
ATOM 759 C CA . GLY A 1 101 ? 20.336 -9.132 -26.724 1.00 91.06 101 GLY A CA 1
ATOM 760 C C . GLY A 1 101 ? 21.409 -9.059 -25.630 1.00 91.06 101 GLY A C 1
ATOM 761 O O . GLY A 1 101 ? 22.507 -9.589 -25.812 1.00 91.06 101 GLY A O 1
ATOM 762 N N . ARG A 1 102 ? 21.126 -8.379 -24.512 1.00 90.69 102 ARG A N 1
ATOM 763 C CA . ARG A 1 102 ? 22.030 -8.225 -23.360 1.00 90.69 102 ARG A CA 1
ATOM 764 C C . ARG A 1 102 ? 21.478 -8.975 -22.143 1.00 90.69 102 ARG A C 1
ATOM 766 O O . ARG A 1 102 ? 20.274 -9.126 -21.986 1.00 90.69 102 ARG A O 1
ATOM 773 N N . ASP A 1 103 ? 22.362 -9.420 -21.252 1.00 86.75 103 ASP A N 1
ATOM 774 C CA . ASP A 1 103 ? 21.960 -10.046 -19.985 1.00 86.75 103 ASP A CA 1
ATOM 775 C C . ASP A 1 103 ? 21.651 -8.982 -18.921 1.00 86.75 103 ASP A C 1
ATOM 777 O O . ASP A 1 103 ? 22.505 -8.139 -18.625 1.00 86.75 103 ASP A O 1
ATOM 781 N N . VAL A 1 104 ? 20.465 -9.047 -18.304 1.00 82.81 104 VAL A N 1
ATOM 782 C CA . VAL A 1 104 ? 19.982 -8.071 -17.310 1.00 82.81 104 VAL A CA 1
ATOM 783 C C . VAL A 1 104 ? 20.956 -7.898 -16.141 1.00 82.81 104 VAL A C 1
ATOM 785 O O . VAL A 1 104 ? 21.201 -6.777 -15.692 1.00 82.81 104 VAL A O 1
ATOM 788 N N . MET A 1 105 ? 21.593 -8.988 -15.700 1.00 83.38 105 MET A N 1
ATOM 789 C CA . MET A 1 105 ? 22.521 -8.969 -14.563 1.00 83.38 105 MET A CA 1
ATOM 790 C C . MET A 1 105 ? 23.805 -8.194 -14.872 1.00 83.38 105 MET A C 1
ATOM 792 O O . MET A 1 105 ? 24.456 -7.685 -13.960 1.00 83.38 105 MET A O 1
ATOM 796 N N . THR A 1 106 ? 24.154 -8.067 -16.154 1.00 81.75 106 THR A N 1
ATOM 797 C CA . THR A 1 106 ? 25.335 -7.320 -16.609 1.00 81.75 106 THR A CA 1
ATOM 798 C C . THR A 1 106 ? 25.049 -5.845 -16.871 1.00 81.75 106 THR A C 1
ATOM 800 O O . THR A 1 106 ? 25.958 -5.023 -16.770 1.00 81.75 106 THR A O 1
ATOM 803 N N . VAL A 1 107 ? 23.800 -5.491 -17.188 1.00 83.50 107 VAL A N 1
ATOM 804 C CA . VAL A 1 107 ? 23.423 -4.137 -17.632 1.00 83.50 107 VAL A CA 1
ATOM 805 C C . VAL A 1 107 ? 22.714 -3.310 -16.569 1.00 83.50 107 VAL A C 1
ATOM 807 O O . VAL A 1 107 ? 22.621 -2.096 -16.713 1.00 83.50 107 VAL A O 1
ATOM 810 N N . ALA A 1 108 ? 22.273 -3.919 -15.466 1.00 79.38 108 ALA A N 1
ATOM 811 C CA . ALA A 1 108 ? 21.564 -3.206 -14.401 1.00 79.38 108 ALA A CA 1
ATOM 812 C C . ALA A 1 108 ? 22.381 -2.060 -13.763 1.00 79.38 108 ALA A C 1
ATOM 814 O O . ALA A 1 108 ? 21.804 -1.146 -13.177 1.00 79.38 108 ALA A O 1
ATOM 815 N N . GLN A 1 109 ? 23.714 -2.093 -13.871 1.00 85.00 109 GLN A N 1
ATOM 816 C CA . GLN A 1 109 ? 24.618 -1.057 -13.352 1.00 85.00 109 GLN A CA 1
ATOM 817 C C . GLN A 1 109 ? 25.130 -0.086 -14.429 1.00 85.00 109 GLN A C 1
ATOM 819 O O . GLN A 1 109 ? 25.867 0.838 -14.096 1.00 85.00 109 GLN A O 1
ATOM 824 N N . ASP A 1 110 ? 24.772 -0.292 -15.699 1.00 89.62 110 ASP A N 1
ATOM 825 C CA . ASP A 1 110 ? 25.204 0.536 -16.829 1.00 89.62 110 ASP A CA 1
ATOM 826 C C . ASP A 1 110 ? 24.315 1.794 -16.920 1.00 89.62 110 ASP A C 1
ATOM 828 O O . ASP A 1 110 ? 23.126 1.674 -17.237 1.00 89.62 110 ASP A O 1
ATOM 832 N N . PRO A 1 111 ? 24.842 3.009 -16.654 1.00 90.44 111 PRO A N 1
ATOM 833 C CA . PRO A 1 111 ? 24.032 4.227 -16.660 1.00 90.44 111 PRO A CA 1
ATOM 834 C C . PRO A 1 111 ? 23.383 4.511 -18.019 1.00 90.44 111 PRO A C 1
ATOM 836 O O . PRO A 1 111 ? 22.246 4.972 -18.066 1.00 90.44 111 PRO A O 1
ATOM 839 N N . ALA A 1 112 ? 24.064 4.183 -19.123 1.00 91.69 112 ALA A N 1
ATOM 840 C CA . ALA A 1 112 ? 23.523 4.388 -20.466 1.00 91.69 112 ALA A CA 1
ATOM 841 C C . ALA A 1 112 ? 22.357 3.431 -20.754 1.00 91.69 112 ALA A C 1
ATOM 843 O O . ALA A 1 112 ? 21.398 3.789 -21.437 1.00 91.69 112 ALA A O 1
ATOM 844 N N . PHE A 1 113 ? 22.413 2.215 -20.203 1.00 91.81 113 PHE A N 1
ATOM 845 C CA . PHE A 1 113 ? 21.304 1.272 -20.290 1.00 91.81 113 PHE A CA 1
ATOM 846 C C . PHE A 1 113 ? 20.100 1.738 -19.465 1.00 91.81 113 PHE A C 1
ATOM 848 O O . PHE A 1 113 ? 18.976 1.633 -19.946 1.00 91.81 113 PHE A O 1
ATOM 855 N N . GLN A 1 114 ? 20.318 2.281 -18.262 1.00 91.38 114 GLN A N 1
ATOM 856 C CA . GLN A 1 114 ? 19.236 2.820 -17.429 1.00 91.38 114 GLN A CA 1
ATOM 857 C C . GLN A 1 114 ? 18.521 3.998 -18.100 1.00 91.38 114 GLN A C 1
ATOM 859 O O . GLN A 1 114 ? 17.295 4.046 -18.083 1.00 91.38 114 GLN A O 1
ATOM 864 N N . GLU A 1 115 ? 19.268 4.905 -18.732 1.00 93.31 115 GLU A N 1
ATOM 865 C CA . GLU A 1 115 ? 18.695 6.025 -19.487 1.00 93.31 115 GLU A CA 1
ATOM 866 C C . GLU A 1 115 ? 17.871 5.529 -20.686 1.00 93.31 115 GLU A C 1
ATOM 868 O O . GLU A 1 115 ? 16.730 5.948 -20.880 1.00 93.31 115 GLU A O 1
ATOM 873 N N . ALA A 1 116 ? 18.398 4.563 -21.445 1.00 93.06 116 ALA A N 1
ATOM 874 C CA . ALA A 1 116 ? 17.679 3.972 -22.571 1.00 93.06 116 ALA A CA 1
ATOM 875 C C . ALA A 1 116 ? 16.434 3.179 -22.129 1.00 93.06 116 ALA A C 1
ATOM 877 O O . ALA A 1 116 ? 15.397 3.242 -22.785 1.00 93.06 116 ALA A O 1
ATOM 878 N N . PHE A 1 117 ? 16.515 2.465 -21.003 1.00 92.88 117 PHE A N 1
ATOM 879 C CA . PHE A 1 117 ? 15.375 1.783 -20.391 1.00 92.88 117 PHE A CA 1
ATOM 880 C C . PHE A 1 117 ? 14.302 2.780 -19.945 1.00 92.88 117 PHE A C 1
ATOM 882 O O . PHE A 1 117 ? 13.116 2.547 -20.172 1.00 92.88 117 PHE A O 1
ATOM 889 N N . GLN A 1 118 ? 14.703 3.907 -19.351 1.00 91.88 118 GLN A N 1
ATOM 890 C CA . GLN A 1 118 ? 13.771 4.960 -18.966 1.00 91.88 118 GLN A CA 1
ATOM 891 C C . GLN A 1 118 ? 13.052 5.538 -20.193 1.00 91.88 118 GLN A C 1
ATOM 893 O O . GLN A 1 118 ? 11.827 5.616 -20.179 1.00 91.88 118 GLN A O 1
ATOM 898 N N . ALA A 1 119 ? 13.773 5.856 -21.271 1.00 93.62 119 ALA A N 1
ATOM 899 C CA . ALA A 1 119 ? 13.158 6.316 -22.518 1.00 93.62 119 ALA A CA 1
ATOM 900 C C . ALA A 1 119 ? 12.193 5.265 -23.108 1.00 93.62 119 ALA A C 1
ATOM 902 O O . ALA A 1 119 ? 11.074 5.584 -23.500 1.00 93.62 119 ALA A O 1
ATOM 903 N N . TRP A 1 120 ? 12.583 3.986 -23.092 1.00 93.69 120 TRP A N 1
ATOM 904 C CA . TRP A 1 120 ? 11.740 2.878 -23.552 1.00 93.69 120 TRP A CA 1
ATOM 905 C C . TRP A 1 120 ? 10.444 2.725 -22.736 1.00 93.69 120 TRP A C 1
ATOM 907 O O . TRP A 1 120 ? 9.405 2.392 -23.313 1.00 93.69 120 TRP A O 1
ATOM 917 N N . MET A 1 121 ? 10.500 2.987 -21.423 1.00 91.94 121 MET A N 1
ATOM 918 C CA . MET A 1 121 ? 9.341 3.025 -20.522 1.00 91.94 121 MET A CA 1
ATOM 919 C C . MET A 1 121 ? 8.449 4.247 -20.768 1.00 91.94 121 MET A C 1
ATOM 921 O O . MET A 1 121 ? 7.227 4.129 -20.718 1.00 91.94 121 MET A O 1
ATOM 925 N N . GLU A 1 122 ? 9.040 5.415 -21.027 1.00 90.50 122 GLU A N 1
ATOM 926 C CA . GLU A 1 122 ? 8.305 6.651 -21.331 1.00 90.50 122 GLU A CA 1
ATOM 927 C C . GLU A 1 122 ? 7.505 6.528 -22.637 1.00 90.50 122 GLU A C 1
ATOM 929 O O . GLU A 1 122 ? 6.362 6.983 -22.705 1.00 90.50 122 GLU A O 1
ATOM 934 N N . ASP A 1 123 ? 8.054 5.819 -23.625 1.00 92.56 123 ASP A N 1
ATOM 935 C CA . ASP A 1 123 ? 7.373 5.503 -24.885 1.00 92.56 123 ASP A CA 1
ATOM 936 C C . ASP A 1 123 ? 6.263 4.439 -24.741 1.00 92.56 123 ASP A C 1
ATOM 938 O O . ASP A 1 123 ? 5.486 4.230 -25.676 1.00 92.56 123 ASP A O 1
ATOM 942 N N . ARG A 1 124 ? 6.177 3.756 -23.588 1.00 90.50 124 ARG A N 1
ATOM 943 C CA . ARG A 1 124 ? 5.242 2.645 -23.310 1.00 90.50 124 ARG A CA 1
ATOM 944 C C . ARG A 1 124 ? 4.534 2.814 -21.960 1.00 90.50 124 ARG A C 1
ATOM 946 O O . ARG A 1 124 ? 4.752 2.030 -21.026 1.00 90.50 124 ARG A O 1
ATOM 953 N N . PRO A 1 125 ? 3.657 3.824 -21.823 1.00 83.88 125 PRO A N 1
ATOM 954 C CA . PRO A 1 125 ? 2.971 4.118 -20.564 1.00 83.88 125 PRO A CA 1
ATOM 955 C C . PRO A 1 125 ? 2.129 2.947 -20.029 1.00 83.88 125 PRO A C 1
ATOM 957 O O . PRO A 1 125 ? 1.900 2.840 -18.823 1.00 83.88 125 PRO A O 1
ATOM 960 N N . GLU A 1 126 ? 1.694 2.026 -20.889 1.00 86.25 126 GLU A N 1
ATOM 961 C CA . GLU A 1 126 ? 0.988 0.806 -20.503 1.00 86.25 126 GLU A CA 1
ATOM 962 C C . GLU A 1 126 ? 1.819 -0.123 -19.604 1.00 86.25 126 GLU A C 1
ATOM 964 O O . GLU A 1 126 ? 1.255 -0.845 -18.781 1.00 86.25 126 GLU A O 1
ATOM 969 N N . LEU A 1 127 ? 3.152 -0.088 -19.698 1.00 85.94 127 LEU A N 1
ATOM 970 C CA . LEU A 1 127 ? 4.031 -0.897 -18.849 1.00 85.94 127 LEU A CA 1
ATOM 971 C C . LEU A 1 127 ? 4.053 -0.390 -17.405 1.00 85.94 127 LEU A C 1
ATOM 973 O O . LEU A 1 127 ? 4.121 -1.185 -16.465 1.00 85.94 127 LEU A O 1
ATOM 977 N N . ALA A 1 128 ? 3.900 0.921 -17.206 1.00 78.81 128 ALA A N 1
ATOM 978 C CA . ALA A 1 128 ? 3.748 1.489 -15.871 1.00 78.81 128 ALA A CA 1
ATOM 979 C C . ALA A 1 128 ? 2.465 0.976 -15.187 1.00 78.81 128 ALA A C 1
ATOM 981 O O . ALA A 1 128 ? 2.474 0.678 -13.989 1.00 78.81 128 ALA A O 1
ATOM 982 N N . LEU A 1 129 ? 1.377 0.783 -15.946 1.00 80.75 129 LEU A N 1
ATOM 983 C CA . LEU A 1 129 ? 0.131 0.203 -15.427 1.00 80.75 129 LEU A CA 1
ATOM 984 C C . LEU A 1 129 ? 0.300 -1.267 -15.017 1.00 80.75 129 LEU A C 1
ATOM 986 O O . LEU A 1 129 ? -0.244 -1.685 -13.990 1.00 80.75 129 LEU A O 1
ATOM 990 N N . GLN A 1 130 ? 1.112 -2.032 -15.755 1.00 84.19 130 GLN A N 1
ATOM 991 C CA . GLN A 1 130 ? 1.422 -3.426 -15.412 1.00 84.19 130 GLN A CA 1
ATOM 992 C C . GLN A 1 130 ? 2.153 -3.555 -14.070 1.00 84.19 130 GLN A C 1
ATOM 994 O O . GLN A 1 130 ? 1.980 -4.554 -13.372 1.00 84.19 130 GLN A O 1
ATOM 999 N N . MET A 1 131 ? 2.926 -2.541 -13.669 1.00 86.75 131 MET A N 1
ATOM 1000 C CA . MET A 1 131 ? 3.561 -2.487 -12.347 1.00 86.75 131 MET A CA 1
ATOM 1001 C C . MET A 1 131 ? 2.612 -1.986 -11.254 1.00 86.75 131 MET A C 1
ATOM 1003 O O . MET A 1 131 ? 2.664 -2.451 -10.111 1.00 86.75 131 MET A O 1
ATOM 1007 N N . ALA A 1 132 ? 1.747 -1.028 -11.594 1.00 85.88 132 ALA A N 1
ATOM 1008 C CA . ALA A 1 132 ? 0.883 -0.352 -10.637 1.00 85.88 132 ALA A CA 1
ATOM 1009 C C . ALA A 1 132 ? -0.155 -1.289 -10.003 1.00 85.88 132 ALA A C 1
ATOM 1011 O O . ALA A 1 132 ? -0.389 -1.210 -8.797 1.00 85.88 132 ALA A O 1
ATOM 1012 N N . GLY A 1 133 ? -0.746 -2.199 -10.785 1.00 88.88 133 GLY A N 1
ATOM 1013 C CA . GLY A 1 133 ? -1.733 -3.166 -10.293 1.00 88.88 133 GLY A CA 1
ATOM 1014 C C . GLY A 1 133 ? -1.181 -4.079 -9.186 1.00 88.88 133 GLY A C 1
ATOM 1015 O O . GLY A 1 133 ? -1.697 -4.055 -8.066 1.00 88.88 133 GLY A O 1
ATOM 1016 N N . PRO A 1 134 ? -0.114 -4.858 -9.442 1.00 91.00 134 PRO A N 1
ATOM 1017 C CA . PRO A 1 134 ? 0.518 -5.700 -8.427 1.00 91.00 134 PRO A CA 1
ATOM 1018 C C . PRO A 1 134 ? 0.976 -4.926 -7.185 1.00 91.00 134 PRO A C 1
ATOM 1020 O O . PRO A 1 134 ? 0.784 -5.403 -6.067 1.00 91.00 134 PRO A O 1
ATOM 1023 N N . ALA A 1 135 ? 1.529 -3.721 -7.360 1.00 91.69 135 ALA A N 1
ATOM 1024 C CA . ALA A 1 135 ? 1.930 -2.866 -6.245 1.00 91.69 135 ALA A CA 1
ATOM 1025 C C . ALA A 1 135 ? 0.738 -2.390 -5.402 1.00 91.69 135 ALA A C 1
ATOM 1027 O O . ALA A 1 135 ? 0.811 -2.364 -4.174 1.00 91.69 135 ALA A O 1
ATOM 1028 N N . ALA A 1 136 ? -0.382 -2.047 -6.039 1.00 91.12 136 ALA A N 1
ATOM 1029 C CA . ALA A 1 136 ? -1.609 -1.687 -5.340 1.00 91.12 136 ALA A CA 1
ATOM 1030 C C . ALA A 1 136 ? -2.127 -2.848 -4.479 1.00 91.12 136 ALA A C 1
ATOM 1032 O O . ALA A 1 136 ? -2.449 -2.657 -3.304 1.00 91.12 136 ALA A O 1
ATOM 1033 N N . TRP A 1 137 ? -2.147 -4.061 -5.040 1.00 93.50 137 TRP A N 1
ATOM 1034 C CA . TRP A 1 137 ? -2.584 -5.265 -4.333 1.00 93.50 137 TRP A CA 1
ATOM 1035 C C . TRP A 1 137 ? -1.642 -5.675 -3.201 1.00 93.50 137 TRP A C 1
ATOM 1037 O O . TRP A 1 137 ? -2.118 -6.114 -2.152 1.00 93.50 137 TRP A O 1
ATOM 1047 N N . SER A 1 138 ? -0.326 -5.504 -3.354 1.00 94.88 138 SER A N 1
ATOM 1048 C CA . SER A 1 138 ? 0.614 -5.782 -2.264 1.00 94.88 138 SER A CA 1
ATOM 1049 C C . SER A 1 138 ? 0.493 -4.775 -1.124 1.00 94.88 138 SER A C 1
ATOM 1051 O O . SER A 1 138 ? 0.533 -5.175 0.039 1.00 94.88 138 SER A O 1
ATOM 1053 N N . GLY A 1 139 ? 0.270 -3.495 -1.434 1.00 93.94 139 GLY A N 1
ATOM 1054 C CA . GLY A 1 139 ? -0.046 -2.472 -0.438 1.00 93.94 139 GLY A CA 1
ATOM 1055 C C . GLY A 1 139 ? -1.318 -2.787 0.333 1.00 93.94 139 GLY A C 1
ATOM 1056 O O . GLY A 1 139 ? -1.294 -2.862 1.561 1.00 93.94 139 GLY A O 1
ATOM 1057 N N . PHE A 1 140 ? -2.402 -3.068 -0.395 1.00 94.94 140 PHE A N 1
ATOM 1058 C CA . PHE A 1 140 ? -3.666 -3.536 0.173 1.00 94.94 140 PHE A CA 1
ATOM 1059 C C . PHE A 1 140 ? -3.441 -4.716 1.132 1.00 94.94 140 PHE A C 1
ATOM 1061 O O . PHE A 1 140 ? -3.846 -4.664 2.295 1.00 94.94 140 PHE A O 1
ATOM 1068 N N . ALA A 1 141 ? -2.738 -5.758 0.677 1.00 96.38 141 ALA A N 1
ATOM 1069 C CA . ALA A 1 141 ? -2.462 -6.935 1.491 1.00 96.38 141 ALA A CA 1
ATOM 1070 C C . ALA A 1 141 ? -1.650 -6.584 2.748 1.00 96.38 141 ALA A C 1
ATOM 1072 O O . ALA A 1 141 ? -2.001 -7.022 3.842 1.00 96.38 141 ALA A O 1
ATOM 1073 N N . GLY A 1 142 ? -0.609 -5.755 2.617 1.00 96.12 142 GLY A N 1
ATOM 1074 C CA . GLY A 1 142 ? 0.222 -5.308 3.735 1.00 96.12 142 GLY A CA 1
ATOM 1075 C C . GLY A 1 142 ? -0.561 -4.517 4.787 1.00 96.12 142 GLY A C 1
ATOM 1076 O O . GLY A 1 142 ? -0.448 -4.797 5.987 1.00 96.12 142 GLY A O 1
ATOM 1077 N N . PHE A 1 143 ? -1.401 -3.576 4.350 1.00 96.50 143 PHE A N 1
ATOM 1078 C CA . PHE A 1 143 ? -2.254 -2.782 5.233 1.00 96.50 143 PHE A CA 1
ATOM 1079 C C . PHE A 1 143 ? -3.244 -3.662 6.005 1.00 96.50 143 PHE A C 1
ATOM 1081 O O . PHE A 1 143 ? -3.331 -3.591 7.238 1.00 96.50 143 PHE A O 1
ATOM 1088 N N . TRP A 1 144 ? -3.987 -4.512 5.291 1.00 97.31 144 TRP A N 1
ATOM 1089 C CA . TRP A 1 144 ? -5.057 -5.304 5.889 1.00 97.31 144 TRP A CA 1
ATOM 1090 C C . TRP A 1 144 ? -4.536 -6.462 6.722 1.00 97.31 144 TRP A C 1
ATOM 1092 O O . TRP A 1 144 ? -5.055 -6.673 7.814 1.00 97.31 144 TRP A O 1
ATOM 1102 N N . ALA A 1 145 ? -3.482 -7.161 6.292 1.00 97.38 145 ALA A N 1
ATOM 1103 C CA . ALA A 1 145 ? -2.862 -8.207 7.104 1.00 97.38 145 ALA A CA 1
ATOM 1104 C C . ALA A 1 145 ? -2.416 -7.650 8.464 1.00 97.38 145 ALA A C 1
ATOM 1106 O O . ALA A 1 145 ? -2.758 -8.206 9.508 1.00 97.38 145 ALA A O 1
ATOM 1107 N N . THR A 1 146 ? -1.747 -6.494 8.464 1.00 96.81 146 THR A N 1
ATOM 1108 C CA . THR A 1 146 ? -1.333 -5.811 9.697 1.00 96.81 146 THR A CA 1
ATOM 1109 C C . THR A 1 146 ? -2.537 -5.392 10.540 1.00 96.81 146 THR A C 1
ATOM 1111 O O . THR A 1 146 ? -2.591 -5.677 11.737 1.00 96.81 146 THR A O 1
ATOM 1114 N N . SER A 1 147 ? -3.542 -4.769 9.919 1.00 95.81 147 SER A N 1
ATOM 1115 C CA . SER A 1 147 ? -4.763 -4.337 10.608 1.00 95.81 147 SER A CA 1
ATOM 1116 C C . SER A 1 147 ? -5.526 -5.508 11.229 1.00 95.81 147 SER A C 1
ATOM 1118 O O . SER A 1 147 ? -6.007 -5.390 12.353 1.00 95.81 147 SER A O 1
ATOM 1120 N N . PHE A 1 148 ? -5.604 -6.661 10.560 1.00 96.19 148 PHE A N 1
ATOM 1121 C CA . PHE A 1 148 ? -6.238 -7.856 11.112 1.00 96.19 148 PHE A CA 1
ATOM 1122 C C . PHE A 1 148 ? -5.426 -8.472 12.247 1.00 96.19 148 PHE A C 1
ATOM 1124 O O . PHE A 1 148 ? -6.023 -8.832 13.259 1.00 96.19 148 PHE A O 1
ATOM 1131 N N . LEU A 1 149 ? -4.095 -8.543 12.138 1.00 95.44 149 LEU A N 1
ATOM 1132 C CA . LEU A 1 149 ? -3.233 -9.027 13.225 1.00 95.44 149 LEU A CA 1
ATOM 1133 C C . LEU A 1 149 ? -3.443 -8.211 14.504 1.00 95.44 149 LEU A C 1
ATOM 1135 O O . LEU A 1 149 ? -3.698 -8.773 15.571 1.00 95.44 149 LEU A O 1
ATOM 1139 N N . PHE A 1 150 ? -3.435 -6.882 14.387 1.00 93.25 150 PHE A N 1
ATOM 1140 C CA . PHE A 1 150 ? -3.781 -6.021 15.512 1.00 93.25 150 PHE A CA 1
ATOM 1141 C C . PHE A 1 150 ? -5.244 -6.184 15.917 1.00 93.25 150 PHE A C 1
ATOM 1143 O O . PHE A 1 150 ? -5.534 -6.257 17.104 1.00 93.25 150 PHE A O 1
ATOM 1150 N N . GLY A 1 151 ? -6.175 -6.307 14.973 1.00 91.62 151 GLY A N 1
ATOM 1151 C CA . GLY A 1 151 ? -7.584 -6.556 15.265 1.00 91.62 151 GLY A CA 1
ATOM 1152 C C . GLY A 1 151 ? -7.802 -7.795 16.142 1.00 91.62 151 GLY A C 1
ATOM 1153 O O . GLY A 1 151 ? -8.558 -7.730 17.112 1.00 91.62 151 GLY A O 1
ATOM 1154 N N . PHE A 1 152 ? -7.095 -8.894 15.868 1.00 91.62 152 PHE A N 1
ATOM 1155 C CA . PHE A 1 152 ? -7.101 -10.092 16.709 1.00 91.62 152 PHE A CA 1
ATOM 1156 C C . PHE A 1 152 ? -6.531 -9.819 18.101 1.00 91.62 152 PHE A C 1
ATOM 1158 O O . PHE A 1 152 ? -7.154 -10.186 19.099 1.00 91.62 152 PHE A O 1
ATOM 1165 N N . TRP A 1 153 ? -5.398 -9.120 18.185 1.00 88.75 153 TRP A N 1
ATOM 1166 C CA . TRP A 1 153 ? -4.806 -8.739 19.467 1.00 88.75 153 TRP A CA 1
ATOM 1167 C C . TRP A 1 153 ? -5.752 -7.864 20.305 1.00 88.75 153 TRP A C 1
ATOM 1169 O O . TRP A 1 153 ? -6.025 -8.179 21.462 1.00 88.75 153 TRP A O 1
ATOM 1179 N N . PHE A 1 154 ? -6.359 -6.836 19.711 1.00 85.31 154 PHE A N 1
ATOM 1180 C CA . PHE A 1 154 ? -7.330 -5.968 20.378 1.00 85.31 154 PHE A CA 1
ATOM 1181 C C . PHE A 1 154 ? -8.603 -6.711 20.789 1.00 85.31 154 PHE A C 1
ATOM 1183 O O . PHE A 1 154 ? -9.213 -6.365 21.796 1.00 85.31 154 PHE A O 1
ATOM 1190 N N . MET A 1 155 ? -9.032 -7.745 20.059 1.00 84.56 155 MET A N 1
ATOM 1191 C CA . MET A 1 155 ? -10.154 -8.575 20.510 1.00 84.56 155 MET A CA 1
ATOM 1192 C C . MET A 1 155 ? -9.853 -9.308 21.819 1.00 84.56 155 MET A C 1
ATOM 1194 O O . MET A 1 155 ? -10.775 -9.472 22.612 1.00 84.56 155 MET A O 1
ATOM 1198 N N . SER A 1 156 ? -8.596 -9.680 22.069 1.00 83.88 156 SER A N 1
ATOM 1199 C CA . SER A 1 156 ? -8.197 -10.392 23.290 1.00 83.88 156 SER A CA 1
ATOM 1200 C C . SER A 1 156 ? -8.195 -9.529 24.559 1.00 83.88 156 SER A C 1
ATOM 1202 O O . SER A 1 156 ? -8.229 -10.078 25.660 1.00 83.88 156 SER A O 1
ATOM 1204 N N . MET A 1 157 ? -8.207 -8.197 24.423 1.00 81.06 157 MET A N 1
ATOM 1205 C CA . MET A 1 157 ? -8.225 -7.271 25.559 1.00 81.06 157 MET A CA 1
ATOM 1206 C C . MET A 1 157 ? -9.529 -7.406 26.350 1.00 81.06 157 MET A C 1
ATOM 1208 O O . MET A 1 157 ? -10.622 -7.245 25.800 1.00 81.06 157 MET A O 1
ATOM 1212 N N . LYS A 1 158 ? -9.432 -7.685 27.646 1.00 78.56 158 LYS A N 1
ATOM 1213 C CA . LYS A 1 158 ? -10.581 -7.644 28.557 1.00 78.56 158 LYS A CA 1
ATOM 1214 C C . LYS A 1 158 ? -10.661 -6.264 29.193 1.00 78.56 158 LYS A C 1
ATOM 1216 O O . LYS A 1 158 ? -9.689 -5.521 29.180 1.00 78.56 158 LYS A O 1
ATOM 1221 N N . ARG A 1 159 ? -11.843 -5.918 29.688 1.00 74.69 159 ARG A N 1
ATOM 1222 C CA . ARG A 1 159 ? -12.004 -4.734 30.520 1.00 74.69 159 ARG A CA 1
ATOM 1223 C C . ARG A 1 159 ? -11.328 -5.022 31.859 1.00 74.69 159 ARG A C 1
ATOM 1225 O O . ARG A 1 159 ? -11.609 -6.064 32.449 1.00 74.69 159 ARG A O 1
ATOM 1232 N N . ASP A 1 160 ? -10.412 -4.153 32.268 1.00 67.38 160 ASP A N 1
ATOM 1233 C CA . ASP A 1 160 ? -9.846 -4.195 33.614 1.00 67.38 160 ASP A CA 1
ATOM 1234 C C . ASP A 1 160 ? -10.951 -3.722 34.573 1.00 67.38 160 ASP A C 1
ATOM 1236 O O . ASP A 1 160 ? -11.339 -2.550 34.544 1.00 67.38 160 ASP A O 1
ATOM 1240 N N . ASP A 1 161 ? -11.531 -4.666 35.318 1.00 59.34 161 ASP A N 1
ATOM 1241 C CA . ASP A 1 161 ? -12.551 -4.418 36.346 1.00 59.34 161 ASP A CA 1
ATOM 1242 C C . ASP A 1 161 ? -11.915 -3.979 37.676 1.00 59.34 161 ASP A C 1
ATOM 1244 O O . ASP A 1 161 ? -10.899 -4.592 38.087 1.00 59.34 161 ASP A O 1
#

pLDDT: mean 87.65, std 9.45, range [49.59, 97.5]

Foldseek 3Di:
DVLVVQLVVLLVVLVVCLVVLLACQSQPDPDPSNVVSVVSVVVSLVSLLVSLQVLCVQLVHDSVCSCVLSVQLQVQLVVQLVVLLVVLLLVLLCVVCVVVVHHSVVCVPPVVSVVVSVVVCVVPVVSSNVSRSSSRVSSSCSNSVSSVVVVVVSVPRHRPD

Sequence (161 aa):
MAFFTSLVLLAVLDAAKTWYGLSLVSSEGGGSFGYISMGLFVLMVLFVSFLFINRRRDAGEGIKMFLLPVILALVISGIAMGVMLTVGSFNLMGIYAEEQGRDVMTVAQDPAFQEAFQAWMEDRPELALQMAGPAAWSGFAGFWATSFLFGFWFMSMKRDD

Secondary structure (DSSP, 8-state):
-HHHHHHHHHHHHHHHHHHTT-SSS--TT-THHHHHHHHHHHHHHHHHHHHHHHHHHHTT--GGGTHHHHHHHHHHHHHHHHHHHHHHHHHHHHHHHHHTT--HHHHTT-HHHHHHHHHHHHT-HHHHHHHHHHHHHHHHHHHHHHHHHHHHHHHHPPP--

Radius of gyration: 20.11 Å; chains: 1; bounding box: 44×25×63 Å